Protein AF-A0A6J5ZFR0-F1 (afdb_monomer_lite)

Secondary structure (DSSP, 8-state):
-HHHHHHHHHHHHHHHH-HHHHHHHS-TT---HHHHHHHHHHTS--HHHHHHHHHHHHHHHHHHHHHHHHHHHHTT--

InterPro domains:
  IPR000515 ABC transporter type 1, transmembrane domain MetI-like [PS50928] (1-68)
  IPR035906 MetI-like superfamily [G3DSA:1.10.3720.10] (1-72)
  IPR035906 MetI-like superfamily [SSF161098] (1-70)

Structure (mmCIF, N/CA/C/O backbone):
data_AF-A0A6J5ZFR0-F1
#
_entry.id   AF-A0A6J5ZFR0-F1
#
loop_
_atom_site.group_PDB
_atom_site.id
_atom_site.type_symbol
_atom_site.label_atom_id
_atom_site.label_alt_id
_atom_site.label_comp_id
_atom_site.label_asym_id
_atom_site.label_entity_id
_atom_site.label_seq_id
_atom_site.pdbx_PDB_ins_code
_atom_site.Cartn_x
_atom_site.Cartn_y
_atom_site.Cartn_z
_atom_site.occupancy
_atom_site.B_iso_or_equiv
_atom_site.auth_seq_id
_atom_site.auth_comp_id
_atom_site.auth_asym_id
_atom_site.auth_atom_id
_atom_site.pdbx_PDB_model_num
ATOM 1 N N . MET A 1 1 ? -15.500 2.264 19.582 1.00 70.50 1 MET A N 1
ATOM 2 C CA . MET A 1 1 ? -14.078 2.311 20.025 1.00 70.50 1 MET A CA 1
ATOM 3 C C . MET A 1 1 ? -13.257 3.089 18.990 1.00 70.50 1 MET A C 1
ATOM 5 O O . MET A 1 1 ? -12.503 2.483 18.229 1.00 70.50 1 MET A O 1
ATOM 9 N N . PRO A 1 2 ? -13.378 4.425 18.963 1.00 75.75 2 PRO A N 1
ATOM 10 C CA . PRO A 1 2 ? -12.843 5.262 17.878 1.00 75.75 2 PRO A CA 1
ATOM 11 C C . PRO A 1 2 ? -11.323 5.156 17.753 1.00 75.75 2 PRO A C 1
ATOM 13 O O . PRO A 1 2 ? -10.773 5.073 16.656 1.00 75.75 2 PRO A O 1
ATOM 16 N N . GLY A 1 3 ? -10.634 5.106 18.898 1.00 84.38 3 GLY A N 1
ATOM 17 C CA . GLY A 1 3 ? -9.172 5.071 18.953 1.00 84.38 3 GLY A CA 1
ATOM 18 C C . GLY A 1 3 ? -8.558 3.817 18.327 1.00 84.38 3 GLY A C 1
ATOM 19 O O . GLY A 1 3 ? -7.517 3.909 17.683 1.00 84.38 3 GLY A O 1
ATOM 20 N N . VAL A 1 4 ? -9.212 2.655 18.452 1.00 85.00 4 VAL A N 1
ATOM 21 C CA . VAL A 1 4 ? -8.724 1.401 17.850 1.00 85.00 4 VAL A CA 1
ATOM 22 C C . VAL A 1 4 ? -8.857 1.465 16.329 1.00 85.00 4 VAL A C 1
ATOM 24 O O . VAL A 1 4 ? -7.915 1.144 15.611 1.00 85.00 4 VAL A O 1
ATOM 27 N N . VAL A 1 5 ? -9.988 1.968 15.831 1.00 83.69 5 VAL A N 1
ATOM 28 C CA . VAL A 1 5 ? -10.245 2.153 14.394 1.00 83.69 5 VAL A CA 1
ATOM 29 C C . VAL A 1 5 ? -9.220 3.118 13.791 1.00 83.69 5 VAL A C 1
ATOM 31 O O . VAL A 1 5 ? -8.571 2.783 12.801 1.00 83.69 5 VAL A O 1
ATOM 34 N N . ALA A 1 6 ? -8.988 4.266 14.434 1.00 84.56 6 ALA A N 1
ATOM 35 C CA . ALA A 1 6 ? -7.973 5.229 14.011 1.00 84.56 6 ALA A CA 1
ATOM 36 C C . ALA A 1 6 ? -6.554 4.629 14.019 1.00 84.56 6 ALA A C 1
ATOM 38 O O . ALA A 1 6 ? -5.818 4.779 13.043 1.00 84.56 6 ALA A O 1
ATOM 39 N N . GLY A 1 7 ? -6.186 3.896 15.076 1.00 88.69 7 GLY A N 1
ATOM 40 C CA . GLY A 1 7 ? -4.880 3.241 15.188 1.00 88.69 7 GLY A CA 1
ATOM 41 C C . GLY A 1 7 ? -4.646 2.175 14.114 1.00 88.69 7 GLY A C 1
ATOM 42 O O . GLY A 1 7 ? -3.568 2.115 13.529 1.00 88.69 7 GLY A O 1
ATOM 43 N N . THR A 1 8 ? -5.665 1.370 13.799 1.00 89.31 8 THR A N 1
ATOM 44 C CA . THR A 1 8 ? -5.573 0.357 12.733 1.00 89.31 8 THR A CA 1
ATOM 45 C C . THR A 1 8 ? -5.432 0.972 11.343 1.00 89.31 8 THR A C 1
ATOM 47 O O . THR A 1 8 ? -4.657 0.472 10.536 1.00 89.31 8 THR A O 1
ATOM 50 N N . LEU A 1 9 ? -6.117 2.082 11.056 1.00 87.75 9 LEU A N 1
ATOM 51 C CA . LEU A 1 9 ? -5.969 2.786 9.779 1.00 87.75 9 LEU A CA 1
ATOM 52 C C . LEU A 1 9 ? -4.583 3.420 9.635 1.00 87.75 9 LEU A C 1
ATOM 54 O O . LEU A 1 9 ? -3.982 3.337 8.563 1.00 87.75 9 LEU A O 1
ATOM 58 N N . LEU A 1 10 ? -4.063 4.004 10.719 1.00 89.00 10 LEU A N 1
ATOM 59 C CA . LEU A 1 10 ? -2.743 4.632 10.751 1.00 89.00 10 LEU A CA 1
ATOM 60 C C . LEU A 1 10 ? -1.614 3.647 10.418 1.00 89.00 10 LEU A C 1
ATOM 62 O O . LEU A 1 10 ? -0.624 4.043 9.812 1.00 89.00 10 LEU A O 1
ATOM 66 N N . THR A 1 11 ? -1.759 2.373 10.789 1.00 90.31 11 THR A N 1
ATOM 67 C CA . THR A 1 11 ? -0.770 1.326 10.493 1.00 90.31 11 THR A CA 1
ATOM 68 C C . THR A 1 11 ? -1.047 0.612 9.172 1.00 90.31 11 THR A C 1
ATOM 70 O O . THR A 1 11 ? -0.111 0.316 8.433 1.00 90.31 11 THR A O 1
ATOM 73 N N . PHE A 1 12 ? -2.316 0.379 8.827 1.00 87.56 12 PHE A N 1
ATOM 74 C CA . PHE A 1 12 ? -2.704 -0.333 7.609 1.00 87.56 12 PHE A CA 1
ATOM 75 C C . PHE A 1 12 ? -2.316 0.413 6.329 1.00 87.56 12 PHE A C 1
ATOM 77 O O . PHE A 1 12 ? -1.788 -0.199 5.404 1.00 87.56 12 PHE A O 1
ATOM 84 N N . ILE A 1 13 ? -2.557 1.728 6.269 1.00 87.25 13 ILE A N 1
ATOM 85 C CA . ILE A 1 13 ? -2.287 2.541 5.072 1.00 87.25 13 ILE A CA 1
ATOM 86 C C . ILE A 1 13 ? -0.805 2.474 4.653 1.00 87.25 13 ILE A C 1
ATOM 88 O O . ILE A 1 13 ? -0.544 2.103 3.507 1.00 87.25 13 ILE A O 1
ATOM 92 N N . PRO A 1 14 ? 0.175 2.786 5.528 1.00 88.00 14 PRO A N 1
ATOM 93 C CA . PRO A 1 14 ? 1.583 2.675 5.163 1.00 88.00 14 PRO A CA 1
ATOM 94 C C . PRO A 1 14 ? 2.016 1.221 4.949 1.00 88.00 14 PRO A C 1
ATOM 96 O O . PRO A 1 14 ? 2.751 0.963 4.002 1.00 88.00 14 PRO A O 1
ATOM 99 N N . ALA A 1 15 ? 1.519 0.260 5.740 1.00 87.81 15 ALA A N 1
ATOM 100 C CA . ALA A 1 15 ? 1.871 -1.153 5.574 1.00 87.81 15 ALA A CA 1
ATOM 101 C C . ALA A 1 15 ? 1.441 -1.720 4.208 1.00 87.81 15 ALA A C 1
ATOM 103 O O . ALA A 1 15 ? 2.182 -2.482 3.590 1.00 87.81 15 ALA A O 1
ATOM 104 N N . ALA A 1 16 ? 0.273 -1.321 3.695 1.00 85.44 16 ALA A N 1
ATOM 105 C CA . ALA A 1 16 ? -0.196 -1.728 2.369 1.00 85.44 16 ALA A CA 1
ATOM 106 C C . ALA A 1 16 ? 0.675 -1.165 1.227 1.00 85.44 16 ALA A C 1
ATOM 108 O O . ALA A 1 16 ? 0.739 -1.755 0.146 1.00 85.44 16 ALA A O 1
ATOM 109 N N . GLY A 1 17 ? 1.339 -0.029 1.462 1.00 85.62 17 GLY A N 1
ATOM 110 C CA . GLY A 1 17 ? 2.217 0.644 0.506 1.00 85.62 17 GLY A CA 1
ATOM 111 C C . GLY A 1 17 ? 3.702 0.299 0.637 1.00 85.62 17 GLY A C 1
ATOM 112 O O . GLY A 1 17 ? 4.491 0.761 -0.183 1.00 85.62 17 GLY A O 1
ATOM 113 N N . ASP A 1 18 ? 4.104 -0.502 1.623 1.00 91.12 18 ASP A N 1
ATOM 114 C CA . ASP A 1 18 ? 5.510 -0.740 1.974 1.00 91.12 18 ASP A CA 1
ATOM 115 C C . ASP A 1 18 ? 6.194 -1.811 1.097 1.00 91.12 18 ASP A C 1
ATOM 117 O O . ASP A 1 18 ? 6.753 -2.811 1.554 1.00 91.12 18 ASP A O 1
ATOM 121 N N . TYR A 1 19 ? 6.134 -1.608 -0.220 1.00 87.75 19 TYR A N 1
ATOM 122 C CA . TYR A 1 19 ? 6.731 -2.521 -1.198 1.00 87.75 19 TYR A CA 1
ATOM 123 C C . TYR A 1 19 ? 8.265 -2.473 -1.207 1.00 87.75 19 TYR A C 1
ATOM 125 O O . TYR A 1 19 ? 8.903 -3.412 -1.689 1.00 87.75 19 TYR A O 1
ATOM 133 N N . VAL A 1 20 ? 8.854 -1.385 -0.700 1.00 86.00 20 VAL A N 1
ATOM 134 C CA . VAL A 1 20 ? 10.307 -1.194 -0.634 1.00 86.00 20 VAL A CA 1
ATOM 135 C C . VAL A 1 20 ? 10.902 -2.109 0.430 1.00 86.00 20 VAL A C 1
ATOM 137 O O . VAL A 1 20 ? 11.834 -2.855 0.129 1.00 86.00 20 VAL A O 1
ATOM 140 N N . ASN A 1 21 ? 10.328 -2.145 1.639 1.00 88.31 21 ASN A N 1
ATOM 141 C CA . ASN A 1 21 ? 10.796 -3.080 2.661 1.00 88.31 21 ASN A CA 1
ATOM 142 C C . ASN A 1 21 ? 10.573 -4.532 2.229 1.00 88.31 21 ASN A C 1
ATOM 144 O O . ASN A 1 21 ? 11.455 -5.364 2.432 1.00 88.31 21 ASN A O 1
ATOM 148 N N . ALA A 1 22 ? 9.460 -4.834 1.549 1.00 86.31 22 ALA A N 1
ATOM 149 C CA . ALA A 1 22 ? 9.233 -6.162 0.977 1.00 86.31 22 ALA A CA 1
ATOM 150 C C . ALA A 1 22 ? 10.287 -6.556 -0.075 1.00 86.31 22 ALA A C 1
ATOM 152 O O . ALA A 1 22 ? 10.659 -7.724 -0.149 1.00 86.31 22 ALA A O 1
ATOM 153 N N . ALA A 1 23 ? 10.811 -5.604 -0.851 1.00 86.44 23 ALA A N 1
ATOM 154 C CA . ALA A 1 23 ? 11.866 -5.869 -1.829 1.00 86.44 23 ALA A CA 1
ATOM 155 C C . ALA A 1 23 ? 13.243 -6.110 -1.191 1.00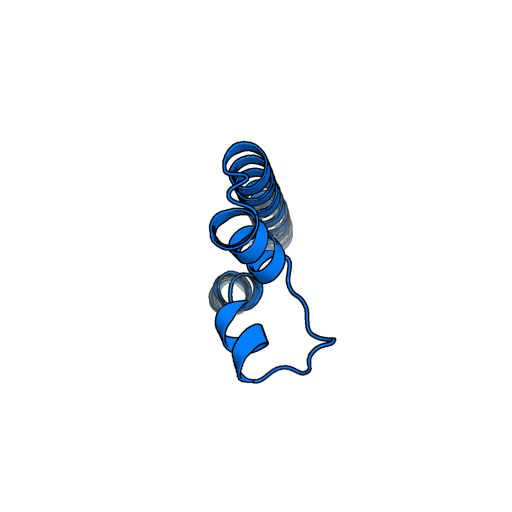 86.44 23 ALA A C 1
ATOM 157 O O . ALA A 1 23 ? 14.031 -6.888 -1.725 1.00 86.44 23 ALA A O 1
ATOM 158 N N . ILE A 1 24 ? 13.543 -5.425 -0.083 1.00 87.81 24 ILE A N 1
ATOM 159 C CA . ILE A 1 24 ? 14.864 -5.460 0.566 1.00 87.81 24 ILE A CA 1
ATOM 160 C C . ILE A 1 24 ? 14.964 -6.609 1.574 1.00 87.81 24 ILE A C 1
ATOM 162 O O . ILE A 1 24 ? 15.984 -7.292 1.639 1.00 87.81 24 ILE A O 1
ATOM 166 N N . LEU A 1 25 ? 13.919 -6.804 2.377 1.00 88.50 25 LEU A N 1
ATOM 167 C CA . LEU A 1 25 ? 13.890 -7.770 3.479 1.00 88.50 25 LEU A CA 1
ATOM 168 C C . LEU A 1 25 ? 13.133 -9.057 3.119 1.00 88.50 25 LEU A C 1
ATOM 170 O O . LEU A 1 25 ? 13.225 -10.046 3.845 1.00 88.50 25 LEU A O 1
ATOM 174 N N . GLY A 1 26 ? 12.356 -9.048 2.033 1.00 83.56 26 GLY A N 1
ATOM 175 C CA . GLY A 1 26 ? 11.573 -10.19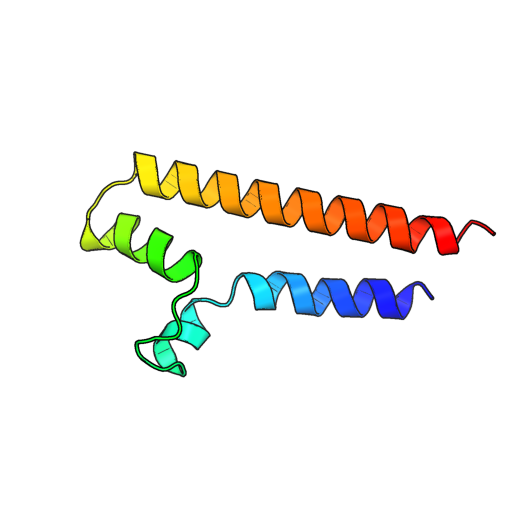7 1.589 1.00 83.56 26 GLY A CA 1
ATOM 176 C C . GLY A 1 26 ? 12.368 -11.215 0.768 1.00 83.56 26 GLY A C 1
ATOM 177 O O . GLY A 1 26 ? 13.489 -10.988 0.322 1.00 83.56 26 GLY A O 1
ATOM 178 N N . SER A 1 27 ? 11.751 -12.376 0.552 1.00 84.25 27 SER A N 1
ATOM 179 C CA . SER A 1 27 ? 12.255 -13.412 -0.354 1.00 84.25 27 SER A CA 1
ATOM 180 C C . SER A 1 27 ? 11.926 -13.039 -1.811 1.00 84.25 27 SER A C 1
ATOM 182 O O . SER A 1 27 ? 10.973 -12.294 -2.036 1.00 84.25 27 SER A O 1
ATOM 184 N N . PRO A 1 28 ? 12.603 -13.593 -2.838 1.00 78.12 28 PRO A N 1
ATOM 185 C CA . PRO A 1 28 ? 12.238 -13.379 -4.247 1.00 78.12 28 PRO A CA 1
ATOM 186 C C . PRO A 1 28 ? 10.772 -13.698 -4.606 1.00 78.12 28 PRO A C 1
ATOM 188 O O . PRO A 1 28 ? 10.263 -13.229 -5.628 1.00 78.12 28 PRO A O 1
ATOM 191 N N . ASN A 1 29 ? 10.091 -14.488 -3.768 1.00 81.62 29 ASN A N 1
ATOM 192 C CA . ASN A 1 29 ? 8.667 -14.809 -3.897 1.00 81.62 29 ASN A CA 1
ATOM 193 C C . ASN A 1 29 ? 7.731 -13.773 -3.242 1.00 81.62 29 ASN A C 1
ATOM 195 O O . ASN A 1 29 ? 6.527 -13.800 -3.488 1.00 81.62 29 ASN A O 1
ATOM 199 N N . THR A 1 30 ? 8.253 -12.843 -2.441 1.00 82.94 30 THR A N 1
ATOM 200 C CA . THR A 1 30 ? 7.484 -11.799 -1.754 1.00 82.94 30 THR A CA 1
ATOM 201 C C . THR A 1 30 ? 7.299 -10.594 -2.676 1.00 82.94 30 THR A C 1
ATOM 203 O O . THR A 1 30 ? 7.946 -9.563 -2.523 1.00 82.94 30 THR A O 1
ATOM 206 N N . LYS A 1 31 ? 6.428 -10.726 -3.681 1.00 84.94 31 LYS A N 1
ATOM 207 C CA . LYS A 1 31 ? 6.106 -9.627 -4.603 1.00 84.94 31 LYS A CA 1
ATOM 208 C C . LYS A 1 31 ? 4.825 -8.915 -4.192 1.00 84.94 31 LYS A C 1
ATOM 210 O O . LYS A 1 31 ? 3.765 -9.529 -4.122 1.00 84.94 31 LYS A O 1
ATOM 215 N N . MET A 1 32 ? 4.919 -7.604 -4.005 1.00 91.44 32 MET A N 1
ATOM 216 C CA . MET A 1 32 ? 3.777 -6.713 -3.818 1.00 91.44 32 MET A CA 1
ATOM 217 C C . MET A 1 32 ? 3.422 -5.997 -5.124 1.00 91.44 32 MET A C 1
ATOM 219 O O . MET A 1 32 ? 4.247 -5.868 -6.032 1.00 91.44 32 MET A O 1
ATOM 223 N N . ILE A 1 33 ? 2.195 -5.471 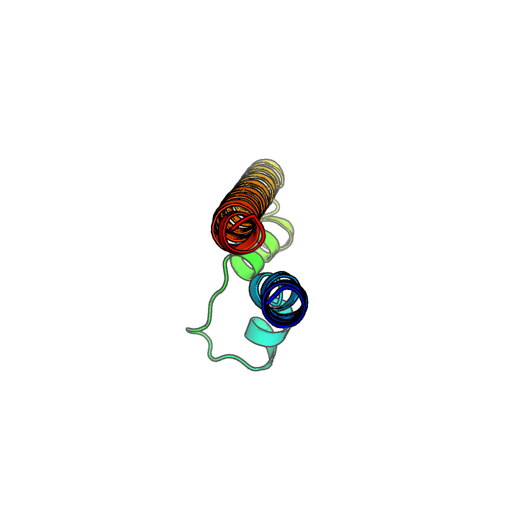-5.210 1.00 89.62 33 ILE A N 1
ATOM 224 C CA . ILE A 1 33 ? 1.744 -4.671 -6.364 1.00 89.62 33 ILE A CA 1
ATOM 225 C C . ILE A 1 33 ? 2.678 -3.475 -6.603 1.00 89.62 33 ILE A C 1
ATOM 227 O O . ILE A 1 33 ? 2.985 -3.168 -7.754 1.00 89.62 33 ILE A O 1
ATOM 231 N N . GLY A 1 34 ? 3.199 -2.852 -5.540 1.00 89.12 34 GLY A N 1
ATOM 232 C CA . GLY A 1 34 ? 4.165 -1.757 -5.655 1.00 89.12 34 GLY A CA 1
ATOM 233 C C . GLY A 1 34 ? 5.436 -2.144 -6.420 1.00 89.12 34 GLY A C 1
ATOM 234 O O . GLY A 1 34 ? 5.873 -1.386 -7.282 1.00 89.12 34 GLY A O 1
ATOM 235 N N . ASN A 1 35 ? 5.952 -3.368 -6.237 1.00 90.38 35 ASN A N 1
ATOM 236 C CA . ASN A 1 35 ? 7.113 -3.852 -6.998 1.00 90.38 35 ASN A CA 1
ATOM 237 C C . ASN A 1 35 ? 6.795 -4.019 -8.492 1.00 90.38 35 ASN A C 1
ATOM 239 O O . ASN A 1 35 ? 7.662 -3.843 -9.349 1.00 90.38 35 ASN A O 1
ATOM 243 N N . VAL A 1 36 ? 5.549 -4.375 -8.826 1.00 89.56 36 VAL A N 1
ATOM 244 C CA . VAL A 1 36 ? 5.103 -4.500 -10.221 1.00 89.56 36 VAL A CA 1
ATOM 245 C C . VAL A 1 36 ? 5.013 -3.123 -10.873 1.00 89.56 36 VAL A C 1
ATOM 247 O O . VAL A 1 36 ? 5.493 -2.960 -11.993 1.00 89.56 36 VAL A O 1
ATOM 250 N N . ILE A 1 37 ? 4.447 -2.136 -10.174 1.00 90.75 37 ILE A N 1
ATOM 251 C CA . ILE A 1 37 ? 4.364 -0.745 -10.641 1.00 90.75 37 ILE A CA 1
ATOM 252 C C . ILE A 1 37 ? 5.771 -0.185 -10.874 1.00 90.75 37 ILE A C 1
ATOM 254 O O . ILE A 1 37 ? 6.059 0.301 -11.965 1.00 90.75 37 ILE A O 1
ATOM 258 N N . GLU A 1 38 ? 6.665 -0.329 -9.894 1.00 90.12 38 GLU A N 1
ATOM 259 C CA . GLU A 1 38 ? 8.063 0.101 -9.984 1.00 90.12 38 GLU A CA 1
ATOM 260 C C . GLU A 1 38 ? 8.771 -0.545 -11.185 1.00 90.12 38 GLU A C 1
ATOM 262 O O . GLU A 1 38 ? 9.389 0.139 -12.002 1.00 90.12 38 GLU A O 1
ATOM 267 N N . SER A 1 39 ? 8.627 -1.864 -11.356 1.00 90.19 39 SER A N 1
ATOM 268 C CA . SER A 1 39 ? 9.226 -2.575 -12.487 1.00 90.19 39 SER A CA 1
ATOM 269 C C . SER A 1 39 ? 8.669 -2.107 -13.834 1.00 90.19 39 SER A C 1
ATOM 271 O O . SER A 1 39 ? 9.421 -2.033 -14.806 1.00 90.19 39 SER A O 1
ATOM 273 N N . ARG A 1 40 ? 7.368 -1.807 -13.928 1.00 90.00 40 ARG A N 1
ATOM 274 C CA . ARG A 1 40 ? 6.746 -1.286 -15.158 1.00 90.00 40 ARG A CA 1
ATOM 275 C C . ARG A 1 40 ? 7.255 0.119 -15.477 1.00 90.00 40 ARG A C 1
ATOM 277 O O . ARG A 1 40 ? 7.535 0.398 -16.637 1.00 90.00 40 ARG A O 1
ATOM 284 N N . TYR A 1 41 ? 7.450 0.947 -14.453 1.00 90.19 41 TYR A N 1
ATOM 285 C CA . TYR A 1 41 ? 7.910 2.326 -14.588 1.00 90.19 41 TYR A CA 1
ATOM 286 C C . TYR A 1 41 ? 9.400 2.427 -14.954 1.00 90.19 41 TYR A C 1
ATOM 288 O O . TYR A 1 41 ? 9.756 3.159 -15.872 1.00 90.19 41 TYR A O 1
ATOM 296 N N . PHE A 1 42 ? 10.272 1.673 -14.272 1.00 88.50 42 PHE A N 1
ATOM 297 C CA . PHE A 1 42 ? 11.730 1.812 -14.407 1.00 88.50 42 PHE A CA 1
ATOM 298 C C . PHE A 1 42 ? 12.403 0.763 -15.295 1.00 88.50 42 PHE A C 1
ATOM 300 O O . PHE A 1 42 ? 13.410 1.076 -15.924 1.00 88.50 42 PHE A O 1
ATOM 307 N N . LYS A 1 43 ? 11.895 -0.477 -15.356 1.00 87.75 43 LYS A N 1
ATOM 308 C CA . LYS A 1 43 ? 12.537 -1.548 -16.151 1.00 87.75 43 LYS A CA 1
ATOM 309 C C . LYS A 1 43 ? 11.938 -1.683 -17.541 1.00 87.75 43 LYS A C 1
ATOM 311 O O . LYS A 1 43 ? 12.663 -1.893 -18.504 1.00 87.75 43 LYS A O 1
ATOM 316 N N . ILE A 1 44 ? 10.612 -1.613 -17.625 1.00 86.81 44 ILE A N 1
ATOM 317 C CA . ILE A 1 44 ? 9.869 -1.795 -18.879 1.00 86.81 44 ILE A CA 1
ATOM 318 C C . ILE A 1 44 ? 9.615 -0.443 -19.558 1.00 86.81 44 ILE A C 1
ATOM 320 O O . ILE A 1 44 ? 9.429 -0.401 -20.769 1.00 86.81 44 ILE A O 1
ATOM 324 N N . VAL A 1 45 ? 9.681 0.659 -18.797 1.00 88.50 45 VAL A N 1
ATOM 325 C CA . VAL A 1 45 ? 9.456 2.030 -19.289 1.00 88.50 45 VAL A CA 1
ATOM 326 C C . VAL A 1 45 ? 8.047 2.178 -19.894 1.00 88.50 45 VAL A C 1
ATOM 328 O O . VAL A 1 45 ? 7.801 2.925 -20.835 1.00 88.50 45 VAL A O 1
ATOM 331 N N . ASP A 1 46 ? 7.091 1.440 -19.328 1.00 90.62 46 ASP A N 1
ATOM 332 C CA . ASP A 1 46 ? 5.680 1.458 -19.704 1.00 90.62 46 ASP A CA 1
ATOM 333 C C . ASP A 1 46 ? 4.908 2.337 -18.713 1.00 90.62 46 ASP A C 1
ATOM 335 O O . ASP A 1 46 ? 4.248 1.867 -17.777 1.00 90.62 46 ASP A O 1
ATOM 339 N N . TYR A 1 47 ? 5.053 3.650 -18.901 1.00 89.50 47 TYR A N 1
ATOM 340 C CA . TYR A 1 47 ? 4.411 4.665 -18.069 1.00 89.50 47 TYR A CA 1
ATOM 341 C C . TYR A 1 47 ? 2.875 4.599 -18.084 1.00 89.50 47 TYR A C 1
ATOM 343 O O . TYR A 1 47 ? 2.290 4.720 -17.005 1.00 89.50 47 TYR A O 1
ATOM 351 N N . PRO A 1 48 ? 2.194 4.377 -19.231 1.00 93.00 48 PRO A N 1
ATOM 352 C CA . PRO A 1 48 ? 0.735 4.280 -19.257 1.00 93.00 48 PRO A CA 1
ATOM 353 C C . PRO A 1 48 ? 0.203 3.139 -18.385 1.00 93.00 48 PRO A C 1
ATOM 355 O O . PRO A 1 48 ? -0.690 3.353 -17.561 1.00 93.00 48 PRO A O 1
ATOM 358 N N . THR A 1 49 ? 0.783 1.941 -18.497 1.00 92.62 49 THR A N 1
ATOM 359 C CA . THR A 1 49 ? 0.351 0.791 -17.693 1.00 92.62 49 THR A CA 1
ATOM 360 C C . THR A 1 49 ? 0.710 0.976 -16.218 1.00 92.62 49 THR A C 1
ATOM 362 O O . THR A 1 49 ? -0.092 0.656 -15.339 1.00 92.62 49 THR A O 1
ATOM 365 N N . ALA A 1 50 ? 1.888 1.533 -15.916 1.00 91.69 50 ALA A N 1
ATOM 366 C CA . ALA A 1 50 ? 2.291 1.832 -14.542 1.00 91.69 50 ALA A CA 1
ATOM 367 C C . ALA A 1 50 ? 1.361 2.860 -13.866 1.00 91.69 50 ALA A C 1
ATOM 36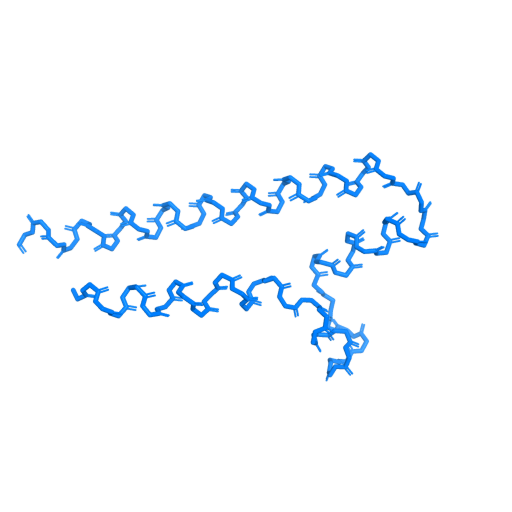9 O O . ALA A 1 50 ? 1.002 2.695 -12.695 1.00 91.69 50 ALA A O 1
ATOM 370 N N . ALA A 1 51 ? 0.916 3.882 -14.606 1.00 93.62 51 ALA A N 1
ATOM 371 C CA . ALA A 1 51 ? -0.049 4.867 -14.126 1.00 93.62 51 ALA A CA 1
ATOM 372 C C . ALA A 1 51 ? -1.425 4.231 -13.878 1.00 93.62 51 ALA A C 1
ATOM 374 O O . ALA A 1 51 ? -1.998 4.417 -12.804 1.00 93.62 51 ALA A O 1
ATOM 375 N N . ALA A 1 52 ? -1.929 3.421 -14.816 1.00 95.50 52 ALA A N 1
ATOM 376 C CA . ALA A 1 52 ? -3.205 2.721 -14.663 1.00 95.50 52 ALA A CA 1
ATOM 377 C C . ALA A 1 52 ? -3.218 1.802 -13.428 1.00 95.50 52 ALA A C 1
ATOM 379 O O . ALA A 1 52 ? -4.177 1.810 -12.651 1.00 95.50 52 ALA A O 1
ATOM 380 N N . LEU A 1 53 ? -2.135 1.053 -13.200 1.00 94.19 53 LEU A N 1
ATOM 381 C CA . LEU A 1 53 ? -1.983 0.203 -12.017 1.00 94.19 53 LEU A CA 1
ATOM 382 C C . LEU A 1 53 ? -1.920 1.022 -10.720 1.00 94.19 53 LEU A C 1
ATOM 384 O O . LEU A 1 53 ? -2.568 0.650 -9.744 1.00 94.19 53 LEU A O 1
ATOM 388 N N . SER A 1 54 ? -1.206 2.152 -10.718 1.00 93.06 54 SER A N 1
ATOM 389 C CA . SER A 1 54 ? -1.141 3.065 -9.565 1.00 93.06 54 SER A CA 1
ATOM 390 C C . SER A 1 54 ? -2.517 3.623 -9.196 1.00 93.06 54 SER A C 1
ATOM 392 O O . SER A 1 54 ? -2.913 3.567 -8.032 1.00 93.06 54 SER A O 1
ATOM 394 N N . PHE A 1 55 ? -3.281 4.100 -10.184 1.00 95.31 55 PHE A N 1
ATOM 395 C CA . PHE A 1 55 ? -4.644 4.592 -9.969 1.00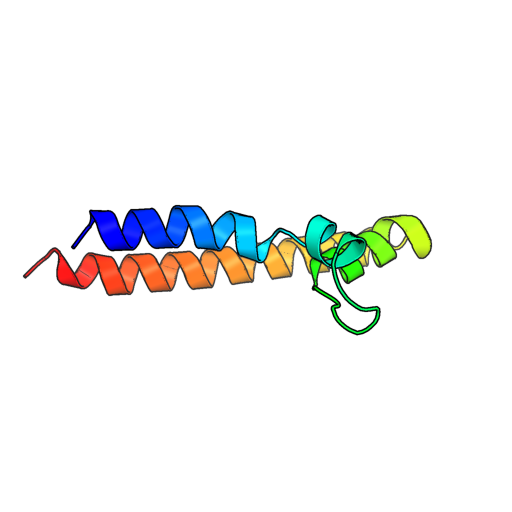 95.31 55 PHE A CA 1
ATOM 396 C C . PHE A 1 55 ? -5.592 3.487 -9.503 1.00 95.31 55 PHE A C 1
ATOM 398 O O . PHE A 1 55 ? -6.397 3.710 -8.601 1.00 95.31 55 PHE A O 1
ATOM 405 N N . THR A 1 56 ? -5.476 2.285 -10.071 1.00 94.94 56 THR A N 1
ATOM 406 C CA . THR A 1 56 ? -6.296 1.136 -9.666 1.00 94.94 56 THR A CA 1
ATOM 407 C C . THR A 1 56 ? -6.013 0.740 -8.216 1.00 94.94 56 THR A C 1
ATOM 409 O O . THR A 1 56 ? -6.946 0.533 -7.441 1.00 94.94 56 THR A O 1
ATOM 412 N N . LEU A 1 57 ? -4.737 0.686 -7.819 1.00 92.31 57 LEU A N 1
ATOM 413 C CA . LEU A 1 57 ? -4.342 0.391 -6.442 1.00 92.31 57 LEU A CA 1
ATOM 414 C C . LEU A 1 57 ? -4.839 1.474 -5.474 1.00 92.31 57 LEU A C 1
ATOM 416 O O . LEU A 1 57 ? -5.394 1.151 -4.426 1.00 92.31 57 LEU A O 1
ATOM 420 N N . MET A 1 58 ? -4.699 2.749 -5.844 1.00 93.31 58 MET A N 1
ATOM 421 C CA . MET A 1 58 ? -5.216 3.872 -5.059 1.00 93.31 58 MET A CA 1
ATOM 422 C C . MET A 1 58 ? -6.733 3.771 -4.868 1.00 93.31 58 MET A C 1
ATOM 424 O O . MET A 1 58 ? -7.215 3.882 -3.742 1.00 93.31 58 MET A O 1
ATOM 428 N N . ALA A 1 59 ? -7.485 3.506 -5.939 1.00 95.25 59 ALA A N 1
ATOM 429 C CA . ALA A 1 59 ? -8.931 3.327 -5.868 1.00 95.25 59 ALA A CA 1
ATOM 430 C C . ALA A 1 59 ? -9.313 2.153 -4.952 1.00 95.25 59 ALA A C 1
ATOM 432 O O . ALA A 1 59 ? -10.209 2.295 -4.123 1.00 95.25 59 ALA A O 1
ATOM 433 N N . ALA A 1 60 ? -8.607 1.022 -5.039 1.00 93.12 60 ALA A N 1
ATOM 434 C CA . ALA A 1 60 ? -8.846 -0.133 -4.177 1.00 93.12 60 ALA A CA 1
ATOM 435 C C . ALA A 1 60 ? -8.616 0.191 -2.690 1.00 93.12 60 ALA A C 1
ATOM 437 O O . ALA A 1 60 ? -9.453 -0.150 -1.852 1.00 93.12 60 ALA A O 1
ATOM 438 N N . ILE A 1 61 ? -7.526 0.898 -2.364 1.00 90.75 61 ILE A N 1
ATOM 439 C CA . ILE A 1 61 ? -7.231 1.339 -0.992 1.00 90.75 61 ILE A CA 1
ATOM 440 C C . ILE A 1 61 ? -8.317 2.296 -0.496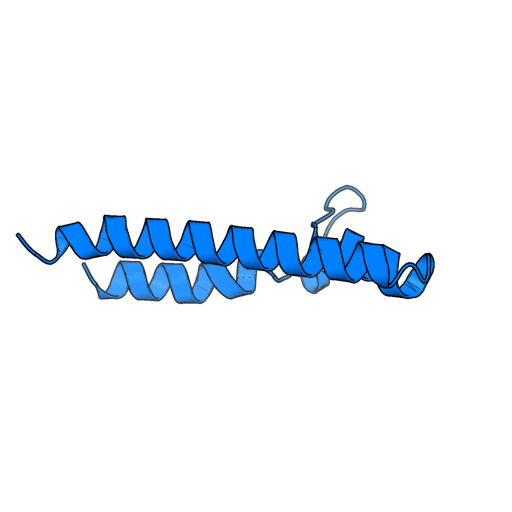 1.00 90.75 61 ILE A C 1
ATOM 442 O O . ILE A 1 61 ? -8.839 2.102 0.599 1.00 90.75 61 ILE A O 1
ATOM 446 N N . LEU A 1 62 ? -8.706 3.290 -1.301 1.00 91.19 62 LEU A N 1
ATOM 447 C CA . LEU A 1 62 ? -9.764 4.234 -0.935 1.00 91.19 62 LEU A CA 1
ATOM 448 C C . LEU A 1 62 ? -11.103 3.534 -0.698 1.00 91.19 62 LEU A C 1
ATOM 450 O O . LEU A 1 62 ? -11.781 3.854 0.277 1.00 91.19 62 LEU A O 1
ATOM 454 N N . ILE A 1 63 ? -11.479 2.568 -1.541 1.00 93.81 63 ILE A N 1
ATOM 455 C CA . ILE A 1 63 ? -12.706 1.779 -1.367 1.00 93.81 63 ILE A CA 1
ATOM 456 C C . ILE A 1 63 ? -12.651 1.003 -0.050 1.00 93.81 63 ILE A C 1
ATOM 458 O O . ILE A 1 63 ? -13.597 1.070 0.733 1.00 93.81 63 ILE A O 1
ATOM 462 N N . LEU A 1 64 ? -11.544 0.310 0.222 1.00 89.50 64 LEU A N 1
ATOM 463 C CA . LEU A 1 64 ? -11.374 -0.481 1.440 1.00 89.50 64 LEU A CA 1
ATOM 464 C C . LEU A 1 64 ? -11.443 0.410 2.685 1.00 89.50 64 LEU A C 1
ATOM 466 O O . LEU A 1 64 ? -12.224 0.130 3.592 1.00 89.50 64 LEU A O 1
ATOM 470 N N . VAL A 1 65 ? -10.704 1.523 2.694 1.00 88.50 65 VAL A N 1
ATOM 471 C CA . VAL A 1 65 ? -10.713 2.508 3.785 1.00 88.50 65 VAL A CA 1
ATOM 472 C C . VAL A 1 65 ? -12.106 3.114 3.968 1.00 88.50 65 VAL A C 1
ATOM 474 O O . VAL A 1 65 ? -12.595 3.188 5.092 1.00 88.50 65 VAL A O 1
ATOM 477 N N . THR A 1 66 ? -12.793 3.485 2.886 1.00 88.56 66 THR A N 1
ATOM 478 C CA . THR A 1 66 ? -14.154 4.044 2.951 1.00 88.56 66 THR A CA 1
ATOM 479 C C . THR A 1 66 ? -15.144 3.037 3.532 1.00 88.56 66 THR A C 1
ATOM 481 O O . THR A 1 66 ? -15.956 3.395 4.383 1.00 88.56 66 THR A O 1
ATOM 484 N N . ILE A 1 67 ? -15.083 1.771 3.108 1.00 89.56 67 ILE A N 1
ATOM 485 C CA . ILE A 1 67 ? -15.936 0.705 3.650 1.00 89.56 67 ILE A CA 1
ATOM 486 C C . ILE A 1 67 ? -15.626 0.478 5.131 1.00 89.56 67 ILE A C 1
ATOM 488 O O . ILE A 1 67 ? -16.557 0.383 5.930 1.00 89.56 67 ILE A O 1
ATOM 492 N N . TYR A 1 68 ? -14.344 0.425 5.497 1.00 86.00 68 TYR A N 1
ATOM 493 C CA . TYR A 1 68 ? -13.905 0.219 6.874 1.00 86.00 68 TYR A CA 1
ATOM 494 C C . TYR A 1 68 ? -14.388 1.342 7.792 1.00 86.00 68 TYR A C 1
ATOM 496 O O . TYR A 1 68 ? -15.030 1.068 8.801 1.00 86.00 68 TYR A O 1
ATOM 504 N N . ILE A 1 69 ? -14.181 2.603 7.399 1.00 85.12 69 ILE A N 1
ATOM 505 C CA . ILE A 1 69 ? -14.652 3.774 8.150 1.00 85.12 69 ILE A CA 1
ATOM 506 C C . ILE A 1 69 ? -16.178 3.778 8.251 1.00 85.12 69 ILE A C 1
ATOM 508 O O . ILE A 1 69 ? -16.706 4.041 9.323 1.00 85.12 69 ILE A O 1
ATOM 512 N N . ARG A 1 70 ? -16.914 3.460 7.177 1.00 83.81 70 ARG A N 1
ATOM 513 C CA . ARG A 1 70 ? -18.386 3.419 7.232 1.00 83.81 70 ARG A CA 1
ATOM 514 C C . ARG A 1 70 ? -18.899 2.320 8.158 1.00 83.81 70 ARG A C 1
ATOM 516 O O . ARG A 1 70 ? -19.836 2.563 8.908 1.00 83.81 70 ARG A O 1
ATOM 523 N N . LYS A 1 71 ? -18.305 1.125 8.118 1.00 78.56 71 LYS A N 1
ATOM 524 C CA . LYS A 1 71 ? -18.676 0.005 8.998 1.00 78.56 71 LYS A CA 1
ATOM 525 C C . LYS A 1 71 ? -18.357 0.323 10.459 1.00 78.56 71 LYS A C 1
ATOM 527 O O . LYS A 1 71 ? -19.248 0.229 11.291 1.00 78.56 71 LYS A O 1
ATOM 532 N N . ALA A 1 72 ? -17.137 0.777 10.734 1.00 74.88 72 ALA A N 1
ATOM 533 C CA . ALA A 1 72 ? -16.674 1.084 12.082 1.00 74.88 72 ALA A CA 1
ATOM 534 C C . ALA A 1 72 ? -17.314 2.356 12.673 1.00 74.88 72 ALA A C 1
ATOM 536 O O . ALA A 1 72 ? -17.579 2.415 13.866 1.00 74.88 72 ALA A O 1
ATOM 537 N N . GLY A 1 73 ? -17.619 3.358 11.842 1.00 61.38 73 GLY A N 1
ATOM 538 C CA . GLY A 1 73 ? -18.323 4.581 12.243 1.00 61.38 73 GLY A CA 1
ATOM 539 C C . GLY A 1 73 ? -19.827 4.391 12.464 1.00 61.38 73 GLY A C 1
ATOM 540 O O . GLY A 1 73 ? -20.459 5.233 13.092 1.00 61.38 73 GLY A O 1
ATOM 541 N N . THR A 1 74 ? -20.416 3.282 11.998 1.00 57.91 74 THR A N 1
ATOM 542 C CA . THR A 1 74 ? -21.811 2.932 12.331 1.00 57.91 74 THR A CA 1
ATOM 543 C C . THR A 1 74 ? -21.930 2.423 13.777 1.00 57.91 74 THR A C 1
ATOM 545 O O . THR A 1 74 ? -22.981 2.580 14.386 1.00 57.91 74 THR A O 1
ATOM 548 N N . GLU A 1 75 ? -20.851 1.888 14.364 1.00 55.69 75 GLU A N 1
ATOM 549 C CA . GLU A 1 75 ? -20.801 1.451 15.773 1.00 55.69 75 GLU A CA 1
ATOM 550 C C . GLU A 1 75 ? -20.589 2.607 16.772 1.00 55.69 75 GLU A C 1
ATOM 552 O O . GLU A 1 75 ? -20.532 2.370 17.975 1.00 55.69 75 GLU A O 1
ATOM 557 N N . GLU A 1 76 ? -20.467 3.854 16.304 1.00 54.31 76 GLU A N 1
ATOM 558 C CA . GLU A 1 76 ? -20.379 5.049 17.166 1.00 54.31 76 GLU A CA 1
ATOM 559 C C . GLU A 1 76 ? -21.688 5.845 17.245 1.00 54.31 76 GLU A C 1
ATOM 561 O O . GLU A 1 76 ? -21.760 6.844 17.958 1.00 54.31 76 GLU A O 1
ATOM 566 N N . LEU A 1 77 ? -22.721 5.416 16.513 1.00 49.19 77 LEU A N 1
ATOM 567 C CA . LEU A 1 77 ? -24.034 6.068 16.465 1.00 49.19 77 LEU A CA 1
ATOM 568 C C . LEU A 1 77 ? -25.135 5.289 17.206 1.00 49.19 77 LEU A C 1
ATOM 570 O O . LEU A 1 77 ? -26.313 5.599 17.018 1.00 49.19 77 LEU A O 1
ATOM 574 N N . VAL A 1 78 ? -24.781 4.305 18.042 1.00 39.44 78 VAL A N 1
ATOM 575 C CA . VAL A 1 78 ? -25.729 3.582 18.911 1.00 39.44 78 VAL A CA 1
ATOM 576 C C . VAL A 1 78 ? -25.226 3.556 20.344 1.00 39.44 78 VAL A C 1
ATOM 578 O O . VAL A 1 78 ? -24.041 3.205 20.537 1.00 39.44 78 VAL A O 1
#

Organism: NCBI:txid449393

Sequence (78 aa):
MPGVVAGTLLTFIPAAGDYVNAAILGSPNTKMIGNVIESRYFKIVDYPTAAALSFTLMAAILILVTIYIRKAGTEELV

Foldseek 3Di:
DVVVLVVCLVVVVVVLVPQVCCVVVNDPPSHHLNVVLVCCVPVVVPVVVSVVSVVVSVVVSVVVNVVSCVVVVVVVVD

Radius of gyration: 15.88 Å; chains: 1; bounding box: 41×21×40 Å

pLDDT: mean 85.35, std 10.57, range [39.44, 95.5]